Protein AF-A0A5W6JN50-F1 (afdb_monomer_lite)

InterPro domains:
  IPR007539 Domain of unknown function DUF551 [PF04448] (27-91)

Sequence (95 aa):
KREWPEPKDGEPRLHIKEQSAPVIPDGWISCSERMPEDEQEVIVHNKLGYRYVSYFDEHSGLFFDMRGGNQMNCIEHILVTHWMPLPAAPEPEQS

Secondary structure (DSSP, 8-state):
--PPPPPPTT---TT--------PPTT-EETTT-PPPTT-EEEEEETTS-EEEEEEETTTTEEESSTT--GGGB-TTS-EEEEEEPPPPPPP---

Radius of gyration: 20.27 Å; chains: 1; bounding box: 47×29×71 Å

Organism: Salmonella newport (NCBI:txid108619)

Foldseek 3Di:
DDDDDDDDPDDPPPPPPVPPDPPDDPFKDFVVRDDDDAQAWWWWAFPVGDIDIWGAHPVVRFTFPDRVDDPVRTPVPTHTTIIGHDDDDDDPDPD

pLDDT: mean 76.23, std 15.33, range [39.53, 95.0]

Structure (mmCIF, N/CA/C/O backbone):
data_AF-A0A5W6JN50-F1
#
_entry.id   AF-A0A5W6JN50-F1
#
loop_
_atom_site.group_PDB
_atom_site.id
_atom_site.type_symbol
_atom_site.label_atom_id
_atom_site.label_alt_id
_atom_site.label_comp_id
_atom_site.label_asym_id
_atom_site.label_entity_id
_atom_site.label_seq_id
_atom_site.pdbx_PDB_ins_code
_atom_site.Cartn_x
_atom_site.Cartn_y
_atom_site.Cartn_z
_atom_site.occupancy
_atom_site.B_iso_or_equiv
_atom_site.auth_seq_id
_atom_site.auth_comp_id
_atom_site.auth_asym_id
_atom_site.auth_atom_id
_atom_site.pdbx_PDB_model_num
ATOM 1 N N . LYS A 1 1 ? -8.856 13.317 41.335 1.00 46.09 1 LYS A N 1
ATOM 2 C CA . LYS A 1 1 ? -9.034 12.511 40.102 1.00 46.09 1 LYS A CA 1
ATOM 3 C C . LYS A 1 1 ? -10.536 12.342 39.904 1.00 46.09 1 LYS A C 1
ATOM 5 O O . LYS A 1 1 ? -11.188 11.983 40.871 1.00 46.09 1 LYS A O 1
ATOM 10 N N . ARG A 1 2 ? -11.098 12.735 38.753 1.00 39.53 2 ARG A N 1
ATOM 11 C CA . ARG A 1 2 ? -12.528 12.531 38.461 1.00 39.53 2 ARG A CA 1
ATOM 12 C C . ARG A 1 2 ? -12.677 11.129 37.888 1.00 39.53 2 ARG A C 1
ATOM 14 O O . ARG A 1 2 ? -12.162 10.872 36.806 1.00 39.53 2 ARG A O 1
ATOM 21 N N . GLU A 1 3 ? -13.310 10.249 38.644 1.00 47.69 3 GLU A N 1
ATOM 22 C CA . GLU A 1 3 ? -13.710 8.925 38.184 1.00 47.69 3 GLU A CA 1
ATOM 23 C C . GLU A 1 3 ? -15.195 9.001 37.821 1.00 47.69 3 GLU A C 1
ATOM 25 O O . GLU A 1 3 ? -15.987 9.588 38.561 1.00 47.69 3 GLU A O 1
ATOM 30 N N . TRP A 1 4 ? -15.550 8.521 36.631 1.00 55.31 4 TRP A N 1
ATOM 31 C CA . TRP A 1 4 ? -16.931 8.544 36.157 1.00 55.31 4 TRP A CA 1
ATOM 32 C C . TRP A 1 4 ? -17.689 7.334 36.711 1.00 55.31 4 TRP A C 1
ATOM 34 O O . TRP A 1 4 ? -17.120 6.243 36.719 1.00 55.31 4 TRP A O 1
ATOM 44 N N . PRO A 1 5 ? -18.956 7.495 37.131 1.00 62.34 5 PRO A N 1
ATOM 45 C CA . PRO A 1 5 ? -19.735 6.392 37.674 1.00 62.34 5 PRO A CA 1
ATOM 46 C C . PRO A 1 5 ? -19.994 5.304 36.623 1.00 62.34 5 PRO A C 1
ATOM 48 O O . PRO A 1 5 ? -20.100 5.574 35.418 1.00 62.34 5 PRO A O 1
ATOM 51 N N . GLU A 1 6 ? -20.094 4.063 37.093 1.00 64.88 6 GLU A N 1
ATOM 52 C CA . GLU A 1 6 ? -20.486 2.921 36.268 1.00 64.88 6 GLU A CA 1
ATOM 53 C C . GLU A 1 6 ? -21.932 3.085 35.759 1.00 64.88 6 GLU A C 1
ATOM 55 O O . GLU A 1 6 ? -22.803 3.522 36.521 1.00 64.88 6 GLU A O 1
ATOM 60 N N . PRO A 1 7 ? -22.212 2.761 34.481 1.00 61.97 7 PRO A N 1
ATOM 61 C CA . PRO A 1 7 ? -23.574 2.745 33.956 1.00 61.97 7 PRO A CA 1
ATOM 62 C C . PRO A 1 7 ? -24.428 1.728 34.718 1.00 61.97 7 PRO A C 1
ATOM 64 O O . PRO A 1 7 ? -23.964 0.631 35.023 1.00 61.97 7 PRO A O 1
ATOM 67 N N . LYS A 1 8 ? -25.680 2.079 35.018 1.00 59.38 8 LYS A N 1
ATOM 68 C CA . LYS A 1 8 ? -26.640 1.139 35.605 1.00 59.38 8 LYS A CA 1
ATOM 69 C C . LYS A 1 8 ? -27.166 0.206 34.511 1.00 59.38 8 LYS A C 1
ATOM 71 O O . LYS A 1 8 ? -27.378 0.647 33.384 1.00 59.38 8 LYS A O 1
ATOM 76 N N . ASP A 1 9 ? -27.317 -1.066 34.877 1.00 57.59 9 ASP A N 1
ATOM 77 C CA . ASP A 1 9 ? -27.734 -2.203 34.054 1.00 57.59 9 ASP A CA 1
ATOM 78 C C . ASP A 1 9 ? -28.561 -1.848 32.808 1.00 57.59 9 ASP A C 1
ATOM 80 O O . ASP A 1 9 ? -29.715 -1.431 32.901 1.00 5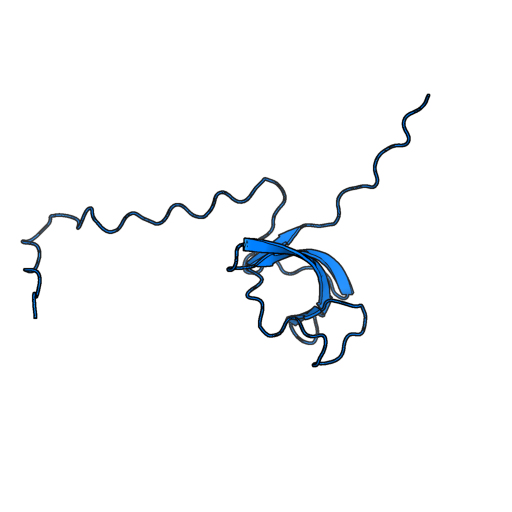7.59 9 ASP A O 1
ATOM 84 N N . GLY A 1 10 ? -27.969 -2.093 31.636 1.00 63.16 10 GLY A N 1
ATOM 85 C CA . GLY A 1 10 ? -28.687 -2.182 30.363 1.00 63.16 10 GLY A CA 1
ATOM 86 C C . GLY A 1 10 ? -28.637 -0.959 29.445 1.00 63.16 10 GLY A C 1
ATOM 87 O O . GLY A 1 10 ? -29.050 -1.088 28.294 1.00 63.16 10 GLY A O 1
ATOM 88 N N . GLU A 1 11 ? -28.106 0.193 29.868 1.00 58.25 11 GLU A N 1
ATOM 89 C CA . GLU A 1 11 ? -27.929 1.332 28.953 1.00 58.25 11 GLU A CA 1
ATOM 90 C C . GLU A 1 11 ? -26.603 1.238 28.171 1.00 58.25 11 GLU A C 1
ATOM 92 O O . GLU A 1 11 ? -25.522 1.242 28.776 1.00 58.25 11 GLU A O 1
ATOM 97 N N . PRO A 1 12 ? -26.628 1.186 26.823 1.00 59.47 12 PRO A N 1
ATOM 98 C CA . PRO A 1 12 ? -25.403 1.240 26.041 1.00 59.47 12 PRO A CA 1
ATOM 99 C C . PRO A 1 12 ? -24.728 2.601 26.252 1.00 59.47 12 PRO A C 1
ATOM 101 O O . PRO A 1 12 ? -25.355 3.652 26.114 1.00 59.47 12 PRO A O 1
ATOM 104 N N . ARG A 1 13 ? -23.423 2.609 26.560 1.00 60.25 13 ARG A N 1
ATOM 105 C CA . ARG A 1 13 ? -22.620 3.841 26.560 1.00 60.25 13 ARG A CA 1
ATOM 106 C C . ARG A 1 13 ? -22.602 4.416 25.138 1.00 60.25 13 ARG A C 1
ATOM 108 O O . ARG A 1 13 ? -21.716 4.096 24.354 1.00 60.25 13 ARG A O 1
ATOM 115 N N . LEU A 1 14 ? -23.523 5.337 24.848 1.00 60.22 14 LEU A N 1
ATOM 116 C CA . LEU A 1 14 ? -23.650 6.074 23.576 1.00 60.22 14 LEU A CA 1
ATOM 117 C C . LEU A 1 14 ? -22.385 6.864 23.165 1.00 60.22 14 LEU A C 1
ATOM 119 O O . LEU A 1 14 ? -22.343 7.470 22.098 1.00 60.22 14 LEU A O 1
ATOM 123 N N . HIS A 1 15 ? -21.350 6.885 24.009 1.00 58.19 15 HIS A N 1
ATOM 124 C CA . HIS A 1 15 ? -20.094 7.594 23.772 1.00 58.19 15 HIS A CA 1
ATOM 125 C C . HIS A 1 15 ? -19.031 6.757 23.055 1.00 58.19 15 HIS A C 1
ATOM 127 O O . HIS A 1 15 ? -18.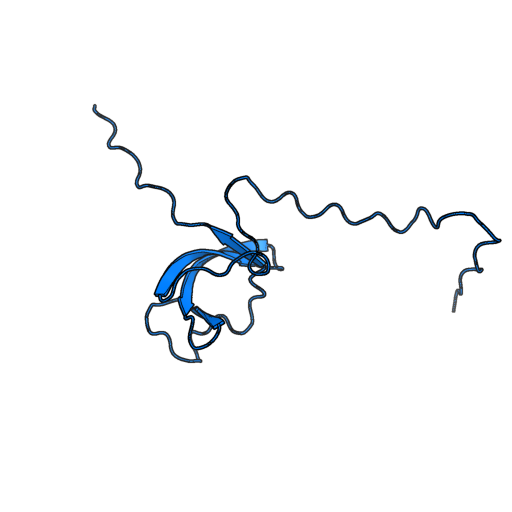014 7.316 22.648 1.00 58.19 15 HIS A O 1
ATOM 133 N N . ILE A 1 16 ? -19.246 5.453 22.856 1.00 57.84 16 ILE A N 1
ATOM 134 C CA . ILE A 1 16 ? -18.458 4.700 21.878 1.00 57.84 16 ILE A CA 1
ATOM 135 C C . ILE A 1 16 ? -19.149 4.927 20.538 1.00 57.84 16 ILE A C 1
ATOM 137 O O . ILE A 1 16 ? -19.958 4.124 20.086 1.00 57.84 16 ILE A O 1
ATOM 141 N N . LYS A 1 17 ? -18.875 6.082 19.924 1.00 55.19 17 LYS A N 1
ATOM 142 C CA . LYS A 1 17 ? -19.065 6.201 18.483 1.00 55.19 17 LYS A CA 1
ATOM 143 C C . LYS A 1 17 ? -18.155 5.145 17.883 1.00 55.19 17 LYS A C 1
ATOM 145 O O . LYS A 1 17 ? -16.937 5.284 17.970 1.00 55.19 17 LYS A O 1
ATOM 150 N N . GLU A 1 18 ? -18.748 4.082 17.353 1.00 56.91 18 GLU A N 1
ATOM 151 C CA . GLU A 1 18 ? -18.095 3.220 16.381 1.00 56.91 18 GLU A CA 1
ATOM 152 C C . GLU A 1 18 ? -17.442 4.175 15.382 1.00 56.91 18 GLU A C 1
ATOM 154 O O . GLU A 1 18 ? -18.125 4.975 14.735 1.00 56.91 18 GLU A O 1
ATOM 159 N N . GLN A 1 19 ? -16.112 4.262 15.432 1.00 53.81 19 GLN A N 1
ATOM 160 C CA . GLN A 1 19 ? -15.375 5.197 14.606 1.00 53.81 19 GLN A CA 1
ATOM 161 C C . GLN A 1 19 ? -15.642 4.731 13.186 1.00 53.81 19 GLN A C 1
ATOM 163 O O . GLN A 1 19 ? -15.114 3.694 12.792 1.00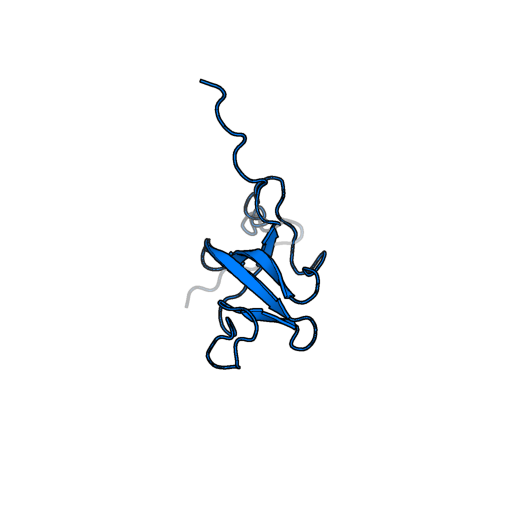 53.81 19 GLN A O 1
ATOM 168 N N . SER A 1 20 ? -16.523 5.440 12.470 1.00 52.56 20 SER A N 1
ATOM 169 C CA . SER A 1 20 ? -16.794 5.182 11.062 1.00 52.56 20 SER A CA 1
ATOM 170 C C . SER A 1 20 ? -15.440 4.976 10.408 1.00 52.56 20 SER A C 1
ATOM 172 O O . SER A 1 20 ? -14.584 5.864 10.512 1.00 52.56 20 SER A O 1
ATOM 174 N N . ALA A 1 21 ? -15.208 3.782 9.854 1.00 56.25 21 ALA A N 1
ATOM 175 C CA . ALA A 1 21 ? -13.965 3.511 9.156 1.00 56.25 21 ALA A CA 1
ATOM 176 C C . ALA A 1 21 ? -13.742 4.682 8.187 1.00 56.25 21 ALA A C 1
ATOM 178 O O . ALA A 1 21 ? -14.717 5.125 7.564 1.00 56.25 21 ALA A O 1
ATOM 179 N N . PRO A 1 22 ? -12.531 5.268 8.136 1.00 56.41 22 PRO A N 1
ATOM 180 C CA . PRO A 1 22 ? -12.270 6.366 7.216 1.00 56.41 22 PRO A CA 1
ATOM 181 C C . PRO A 1 22 ? -12.770 5.930 5.842 1.00 56.41 22 PRO A C 1
ATOM 183 O O . PRO A 1 22 ? -12.442 4.830 5.413 1.00 56.41 22 PRO A O 1
ATOM 186 N N . VAL A 1 23 ? -13.639 6.726 5.211 1.00 55.56 23 VAL A N 1
ATOM 187 C CA . VAL A 1 23 ? -14.194 6.393 3.894 1.00 55.56 23 VAL A CA 1
ATOM 188 C C . VAL A 1 23 ? -13.014 6.289 2.941 1.00 55.56 23 VAL A C 1
ATOM 190 O O . VAL A 1 23 ? -12.416 7.301 2.567 1.00 55.56 23 VAL A O 1
ATOM 193 N N . ILE A 1 24 ? -12.627 5.061 2.619 1.00 61.56 24 ILE A N 1
ATOM 194 C CA . ILE A 1 24 ? -11.544 4.805 1.685 1.00 61.56 24 ILE A CA 1
ATOM 195 C C . ILE A 1 24 ? -12.167 4.881 0.292 1.00 61.56 24 ILE A C 1
ATOM 197 O O . ILE A 1 24 ? -13.203 4.250 0.076 1.00 61.56 24 ILE A O 1
ATOM 201 N N . PRO A 1 25 ? -11.619 5.696 -0.626 1.00 67.00 25 PRO A N 1
ATOM 202 C CA . PRO A 1 25 ? -12.133 5.788 -1.986 1.00 67.00 25 PRO A CA 1
ATOM 203 C C . PRO A 1 25 ? -12.197 4.416 -2.664 1.00 67.00 25 PRO A C 1
ATOM 205 O O . PRO A 1 25 ? -11.444 3.507 -2.312 1.00 67.00 25 PRO A O 1
ATOM 208 N N . ASP A 1 26 ? -13.061 4.298 -3.666 1.00 75.00 26 ASP A N 1
ATOM 209 C CA . ASP A 1 26 ? -13.138 3.111 -4.517 1.00 75.00 26 ASP A CA 1
ATOM 210 C C . ASP A 1 26 ? -11.746 2.775 -5.105 1.00 75.00 26 ASP A C 1
ATOM 212 O O . ASP A 1 26 ? -10.991 3.679 -5.477 1.00 75.00 26 ASP A O 1
ATOM 216 N N . GLY A 1 27 ? -11.376 1.489 -5.126 1.00 85.69 27 GLY A N 1
ATOM 217 C CA . GLY A 1 27 ? -10.105 1.000 -5.685 1.00 85.69 27 GLY A CA 1
ATOM 218 C C . GLY A 1 27 ? -8.940 0.786 -4.704 1.00 85.69 27 GLY A C 1
ATOM 219 O O . GLY A 1 27 ? -7.921 0.228 -5.110 1.00 85.69 27 GLY A O 1
ATOM 220 N N . TRP A 1 28 ? -9.069 1.167 -3.429 1.00 92.06 28 TRP A N 1
ATOM 221 C CA . TRP A 1 28 ? -8.078 0.830 -2.397 1.00 92.06 28 TRP A CA 1
ATOM 222 C C . TRP A 1 28 ? -8.336 -0.546 -1.782 1.00 92.06 28 TRP A C 1
ATOM 224 O O . TRP A 1 28 ? -9.458 -0.886 -1.420 1.00 92.06 28 TRP A O 1
ATOM 234 N N . ILE A 1 29 ? -7.265 -1.305 -1.592 1.00 92.50 29 ILE A N 1
ATOM 235 C CA . ILE A 1 29 ? -7.253 -2.656 -1.038 1.00 92.50 29 ILE A CA 1
ATOM 236 C C . ILE A 1 29 ? -6.569 -2.601 0.322 1.00 92.50 29 ILE A C 1
ATOM 238 O O . ILE A 1 29 ? -5.487 -2.027 0.460 1.00 92.50 29 ILE A O 1
ATOM 242 N N . SER A 1 30 ? -7.193 -3.180 1.346 1.00 91.44 30 SER A N 1
ATOM 243 C CA . SER A 1 30 ? -6.567 -3.270 2.666 1.00 91.44 30 SER A CA 1
ATOM 244 C C . SER A 1 30 ? -5.406 -4.256 2.641 1.00 91.44 30 SER A C 1
ATOM 246 O O . SER A 1 30 ? -5.565 -5.371 2.150 1.00 91.44 30 SER A O 1
ATOM 248 N N . CYS A 1 31 ? -4.275 -3.906 3.259 1.00 90.19 31 CYS A N 1
ATOM 249 C CA . CYS A 1 31 ? -3.150 -4.837 3.409 1.00 90.19 31 CYS A CA 1
ATOM 250 C C . CYS A 1 31 ? -3.539 -6.109 4.185 1.00 90.19 31 CYS A C 1
ATOM 252 O O . CYS A 1 31 ? -2.914 -7.150 4.018 1.00 90.19 31 CYS A O 1
ATOM 254 N N . SER A 1 32 ? -4.573 -6.042 5.035 1.00 88.62 32 SER A N 1
ATOM 255 C CA . SER A 1 32 ? -5.112 -7.211 5.743 1.00 88.62 32 SER A CA 1
ATOM 256 C C . SER A 1 32 ? -6.026 -8.083 4.879 1.00 88.62 32 SER A C 1
ATOM 258 O O . SER A 1 32 ? -6.212 -9.252 5.199 1.00 88.62 32 SER A O 1
ATOM 260 N N . GLU A 1 33 ? -6.610 -7.527 3.816 1.00 91.06 33 GLU A N 1
ATOM 261 C CA . GLU A 1 33 ? -7.418 -8.280 2.852 1.00 91.06 33 GLU A CA 1
ATOM 262 C C . GLU A 1 33 ? -6.521 -8.977 1.830 1.00 91.06 33 GLU A C 1
ATOM 264 O O . GLU A 1 33 ? -6.689 -10.164 1.552 1.00 91.06 33 GLU A O 1
ATOM 269 N N . ARG A 1 34 ? -5.563 -8.233 1.271 1.00 91.81 34 ARG A N 1
ATOM 270 C CA . ARG A 1 34 ? -4.639 -8.729 0.256 1.00 91.81 34 ARG A CA 1
ATOM 271 C C . ARG A 1 34 ? -3.393 -7.854 0.218 1.00 91.81 34 ARG A C 1
ATOM 273 O O . ARG A 1 34 ? -3.506 -6.631 0.207 1.00 91.81 34 ARG A O 1
ATOM 280 N N . MET A 1 35 ? -2.220 -8.473 0.146 1.00 93.00 35 MET A N 1
ATOM 281 C CA . MET A 1 35 ? -0.969 -7.772 -0.153 1.00 93.00 35 MET A CA 1
ATOM 282 C C . MET A 1 35 ? -0.766 -7.634 -1.672 1.00 93.00 35 MET A C 1
ATOM 284 O O . MET A 1 35 ? -1.354 -8.416 -2.424 1.00 93.00 35 MET A O 1
ATOM 288 N N . PRO A 1 36 ? 0.019 -6.652 -2.141 1.00 94.25 36 PRO A N 1
ATOM 289 C CA . PRO A 1 36 ? 0.447 -6.596 -3.538 1.00 94.25 36 PRO A CA 1
ATOM 290 C C . PRO A 1 36 ? 1.239 -7.846 -3.956 1.00 94.25 36 PRO A C 1
ATOM 292 O O . PRO A 1 36 ? 1.644 -8.650 -3.117 1.00 94.25 36 PRO A O 1
ATOM 295 N N . GLU A 1 37 ? 1.468 -7.998 -5.255 1.00 94.19 37 GLU A N 1
ATOM 296 C CA . GLU A 1 37 ? 2.398 -8.990 -5.799 1.00 94.19 37 GLU A CA 1
ATOM 297 C C . GLU A 1 37 ? 3.858 -8.593 -5.524 1.00 94.19 37 GLU A C 1
ATOM 299 O O . GLU A 1 37 ? 4.164 -7.424 -5.266 1.00 94.19 37 GLU A O 1
ATOM 304 N N . ASP A 1 38 ? 4.762 -9.571 -5.578 1.00 92.00 38 ASP A N 1
ATOM 305 C CA . ASP A 1 38 ? 6.191 -9.338 -5.370 1.00 92.00 38 ASP A CA 1
ATOM 306 C C . ASP A 1 38 ? 6.759 -8.326 -6.380 1.00 92.00 38 ASP A C 1
ATOM 308 O O . ASP A 1 38 ? 6.440 -8.353 -7.571 1.00 92.00 38 ASP A O 1
ATOM 312 N N . GLU A 1 39 ? 7.569 -7.397 -5.877 1.00 88.81 39 GLU A N 1
ATOM 313 C CA . GLU A 1 39 ? 8.106 -6.228 -6.582 1.00 88.81 39 GLU A CA 1
ATOM 314 C C . GLU A 1 39 ? 7.055 -5.306 -7.239 1.00 88.81 39 GLU A C 1
ATOM 316 O O . GLU A 1 39 ? 7.411 -4.445 -8.054 1.00 88.81 39 GLU A O 1
ATOM 321 N N . GLN A 1 40 ? 5.767 -5.435 -6.896 1.00 92.12 40 GLN A N 1
ATOM 322 C CA . GLN A 1 40 ? 4.708 -4.629 -7.501 1.00 92.12 40 GLN A CA 1
ATOM 323 C C . GLN A 1 40 ? 4.801 -3.163 -7.069 1.00 92.12 40 GLN A C 1
ATOM 325 O O . GLN A 1 40 ? 4.817 -2.839 -5.880 1.00 92.12 40 GLN A O 1
ATOM 330 N N . GLU A 1 41 ? 4.782 -2.269 -8.058 1.00 93.12 41 GLU A N 1
ATOM 331 C CA . GLU A 1 41 ? 4.677 -0.827 -7.849 1.00 93.12 41 GLU A CA 1
ATOM 332 C C . GLU A 1 41 ? 3.215 -0.429 -7.594 1.00 93.12 41 GLU A C 1
ATOM 334 O O . GLU A 1 41 ? 2.319 -0.682 -8.408 1.00 93.12 41 GLU A O 1
ATOM 339 N N . VAL A 1 42 ? 2.964 0.192 -6.445 1.00 93.38 42 VAL A N 1
ATOM 340 C CA . VAL A 1 42 ? 1.625 0.538 -5.961 1.00 93.38 42 VAL A CA 1
ATOM 341 C C . VAL A 1 42 ? 1.597 1.931 -5.350 1.00 93.38 42 VAL A C 1
ATOM 343 O O . VAL A 1 42 ? 2.612 2.462 -4.903 1.00 93.38 42 VAL A O 1
ATOM 346 N N . ILE A 1 43 ? 0.407 2.522 -5.271 1.00 93.00 43 ILE A N 1
ATOM 347 C CA . ILE A 1 43 ? 0.175 3.710 -4.448 1.00 93.00 43 ILE A CA 1
ATOM 348 C C . ILE A 1 43 ? -0.235 3.227 -3.058 1.00 93.00 43 ILE A C 1
ATOM 350 O O . ILE A 1 43 ? -1.187 2.461 -2.931 1.00 93.00 43 ILE A O 1
ATOM 354 N N . VAL A 1 44 ? 0.452 3.677 -2.010 1.00 92.06 44 VAL A N 1
ATOM 355 C CA . VAL A 1 44 ? 0.171 3.297 -0.618 1.00 92.06 44 VAL A CA 1
ATOM 356 C C . VAL A 1 44 ? -0.537 4.407 0.147 1.00 92.06 44 VAL A C 1
ATOM 358 O O . VAL A 1 44 ? -0.386 5.585 -0.161 1.00 92.06 44 VAL A O 1
ATOM 361 N N . HIS A 1 45 ? -1.303 4.032 1.169 1.00 90.69 45 HIS A N 1
ATOM 362 C CA . HIS A 1 45 ? -1.924 4.935 2.131 1.00 90.69 45 HIS A CA 1
ATOM 363 C C . HIS A 1 45 ? -1.603 4.500 3.558 1.00 90.69 45 HIS A C 1
ATOM 365 O O . HIS A 1 45 ? -1.853 3.356 3.957 1.00 90.69 45 HIS A O 1
ATOM 371 N N . ASN A 1 46 ? -1.082 5.428 4.358 1.00 88.00 46 ASN A N 1
ATOM 372 C CA . ASN A 1 46 ? -0.640 5.136 5.717 1.00 88.00 46 ASN A CA 1
ATOM 373 C C . ASN A 1 46 ? -1.584 5.664 6.807 1.00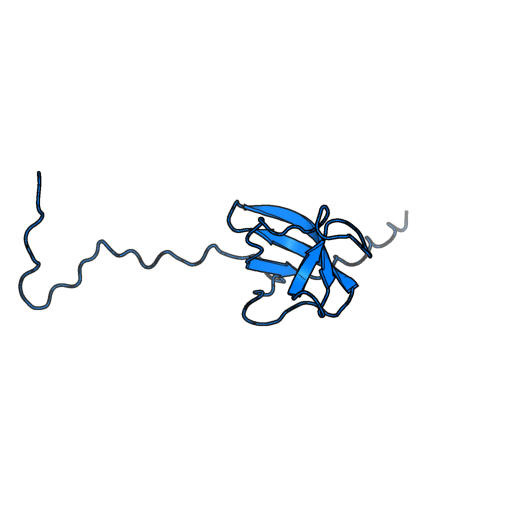 88.00 46 ASN A C 1
ATOM 375 O O . ASN A 1 46 ? -2.427 6.525 6.565 1.00 88.00 46 ASN A O 1
ATOM 379 N N . LYS A 1 47 ? -1.383 5.205 8.051 1.00 85.50 47 LYS A N 1
ATOM 380 C CA . LYS A 1 47 ? -2.142 5.689 9.226 1.00 85.50 47 LYS A CA 1
ATOM 381 C C . LYS A 1 47 ? -1.993 7.188 9.513 1.00 85.50 47 LYS A C 1
ATOM 383 O O . LYS A 1 47 ? -2.783 7.727 10.279 1.00 85.50 47 LYS A O 1
ATOM 388 N N . LEU A 1 48 ? -0.986 7.849 8.942 1.00 84.75 48 LEU A N 1
ATOM 389 C CA . LEU A 1 48 ? -0.761 9.290 9.087 1.00 84.75 48 LEU A CA 1
ATOM 390 C C . LEU A 1 48 ? -1.491 10.112 8.012 1.00 84.75 48 LEU A C 1
ATOM 392 O O . LEU A 1 48 ? -1.447 11.337 8.049 1.00 84.75 48 LEU A O 1
ATOM 396 N N . GLY A 1 49 ? -2.165 9.458 7.063 1.00 84.69 49 GLY A N 1
ATOM 397 C CA . GLY A 1 49 ? -2.898 10.100 5.980 1.00 84.69 49 GLY A CA 1
ATOM 398 C C . GLY A 1 49 ? -2.093 10.337 4.697 1.00 84.69 49 GLY A C 1
ATOM 399 O O . GLY A 1 49 ? -2.676 10.764 3.702 1.00 84.69 49 GLY A O 1
ATOM 400 N N . TYR A 1 50 ? -0.789 10.047 4.676 1.00 85.56 50 TYR A N 1
ATOM 401 C CA . TYR A 1 50 ? 0.048 10.253 3.492 1.00 85.56 50 TYR A CA 1
ATOM 402 C C . TYR A 1 50 ? -0.188 9.180 2.431 1.00 85.56 50 TYR A C 1
ATOM 404 O O . TYR A 1 50 ? -0.528 8.034 2.745 1.00 85.56 50 TYR A O 1
ATOM 412 N N . ARG A 1 51 ? 0.008 9.584 1.170 1.00 89.19 51 ARG A N 1
ATOM 413 C CA . ARG A 1 51 ? -0.060 8.723 -0.009 1.00 89.19 51 ARG A CA 1
ATOM 414 C C . ARG A 1 51 ? 1.137 8.962 -0.912 1.00 89.19 51 ARG A C 1
ATOM 416 O O . ARG A 1 51 ? 1.474 10.117 -1.160 1.00 89.19 51 ARG A O 1
ATOM 423 N N . TYR A 1 52 ? 1.760 7.893 -1.379 1.00 87.69 52 TYR A N 1
ATOM 424 C CA . TYR A 1 52 ? 2.948 7.938 -2.232 1.00 87.69 52 TYR A CA 1
ATOM 425 C C . TYR A 1 52 ? 3.117 6.595 -2.956 1.00 87.69 52 TYR A C 1
ATOM 427 O O . TYR A 1 52 ? 2.377 5.651 -2.678 1.00 87.69 52 TYR A O 1
ATOM 435 N N . VAL A 1 53 ? 4.036 6.534 -3.918 1.00 90.94 53 VAL A N 1
ATOM 436 C CA . VAL A 1 53 ? 4.332 5.320 -4.694 1.00 90.94 53 VAL A CA 1
ATOM 437 C C . VAL A 1 53 ? 5.380 4.488 -3.964 1.00 90.94 53 VAL A C 1
ATOM 439 O O . VAL A 1 53 ? 6.311 5.047 -3.392 1.00 90.94 53 VAL A O 1
ATOM 442 N N . SER A 1 54 ? 5.215 3.169 -3.965 1.00 91.25 54 SER A N 1
ATOM 443 C CA . SER A 1 54 ? 6.102 2.234 -3.281 1.00 91.25 54 SER A CA 1
ATOM 444 C C . SER A 1 54 ? 6.114 0.864 -3.963 1.00 91.25 54 SER A C 1
ATOM 446 O O . SER A 1 54 ? 5.213 0.546 -4.735 1.00 91.25 54 SER A O 1
ATOM 448 N N . TYR A 1 55 ? 7.127 0.058 -3.651 1.00 90.81 55 TYR A N 1
ATOM 449 C CA . TYR A 1 55 ? 7.303 -1.318 -4.102 1.00 90.81 55 TYR A CA 1
ATOM 450 C C . TYR A 1 55 ? 7.092 -2.276 -2.932 1.00 90.81 55 TYR A C 1
ATOM 452 O O . TYR A 1 55 ? 7.653 -2.053 -1.857 1.00 90.81 55 TYR A O 1
ATOM 460 N N . PHE A 1 56 ? 6.305 -3.329 -3.132 1.00 90.12 56 PHE A N 1
ATOM 461 C CA . PHE A 1 56 ? 6.151 -4.403 -2.150 1.00 90.12 56 PHE A CA 1
ATOM 462 C C . PHE A 1 56 ? 7.186 -5.505 -2.386 1.00 90.12 56 PHE A C 1
ATOM 464 O O . PHE A 1 56 ? 7.433 -5.876 -3.527 1.00 90.12 56 PHE A O 1
ATOM 471 N N . ASP A 1 57 ? 7.781 -6.025 -1.318 1.00 87.38 57 ASP A N 1
ATOM 472 C CA . ASP A 1 57 ? 8.669 -7.192 -1.354 1.00 87.38 57 ASP A CA 1
ATOM 473 C C . ASP A 1 57 ? 8.037 -8.312 -0.524 1.00 87.38 57 ASP A C 1
ATOM 475 O O . ASP A 1 57 ? 7.851 -8.170 0.690 1.00 87.38 57 ASP A O 1
ATOM 479 N N . GLU A 1 58 ? 7.692 -9.426 -1.170 1.00 88.19 58 GLU A N 1
ATOM 480 C CA . GLU A 1 58 ? 7.014 -10.553 -0.523 1.00 88.19 58 GLU A CA 1
ATOM 481 C C . GLU A 1 58 ? 7.922 -11.219 0.519 1.00 88.19 58 GLU A C 1
ATOM 483 O O . GLU A 1 58 ? 7.447 -11.688 1.557 1.00 88.19 58 GLU A O 1
ATOM 488 N N . HIS A 1 59 ? 9.238 -11.222 0.280 1.00 86.94 59 HIS A N 1
ATOM 489 C CA . HIS A 1 59 ? 10.201 -11.882 1.156 1.00 86.94 59 HIS A CA 1
ATOM 490 C C . HIS A 1 59 ? 10.287 -11.233 2.545 1.00 86.94 59 HIS A C 1
ATOM 492 O O . HIS A 1 59 ? 10.337 -11.936 3.557 1.00 86.94 59 HIS A O 1
ATOM 498 N N . SER A 1 60 ? 10.300 -9.900 2.606 1.00 84.12 60 SER A N 1
ATOM 499 C CA . SER A 1 60 ? 10.310 -9.133 3.857 1.00 84.12 60 SER A CA 1
ATOM 500 C C . SER A 1 60 ? 8.914 -8.759 4.358 1.00 84.12 60 SER A C 1
ATOM 502 O O . SER A 1 60 ? 8.750 -8.492 5.551 1.00 84.12 60 SER A O 1
ATOM 504 N N . GLY A 1 61 ? 7.908 -8.733 3.478 1.00 84.69 61 GLY A N 1
ATOM 505 C CA . GLY A 1 61 ? 6.564 -8.236 3.779 1.00 84.69 61 GLY A CA 1
ATOM 506 C C . GLY A 1 61 ? 6.514 -6.718 3.976 1.00 84.69 61 GLY A C 1
ATOM 507 O O . GLY A 1 61 ? 5.612 -6.214 4.652 1.00 84.69 61 GLY A O 1
ATOM 508 N N . LEU A 1 62 ? 7.496 -5.991 3.438 1.00 85.94 62 LEU A N 1
ATOM 509 C CA . LEU A 1 62 ? 7.661 -4.553 3.621 1.00 85.94 62 LEU A CA 1
ATOM 510 C C . LEU A 1 62 ? 7.461 -3.783 2.315 1.00 85.94 62 LEU A C 1
ATOM 512 O O . LEU A 1 62 ? 7.534 -4.317 1.210 1.00 85.94 62 LEU A O 1
ATOM 516 N N . PHE A 1 63 ? 7.205 -2.488 2.483 1.00 88.19 63 PHE A N 1
ATOM 517 C CA . PHE A 1 63 ? 7.115 -1.513 1.406 1.00 88.19 63 PHE A CA 1
ATOM 518 C C . PHE A 1 63 ? 8.423 -0.720 1.325 1.00 88.19 63 PHE A C 1
ATOM 520 O O . PHE A 1 63 ? 8.995 -0.357 2.357 1.00 88.19 63 PHE A O 1
ATOM 527 N N . PHE A 1 64 ? 8.872 -0.412 0.111 1.00 86.19 64 PHE A N 1
ATOM 528 C CA . PHE A 1 64 ? 10.123 0.298 -0.161 1.00 86.19 64 PHE A CA 1
ATOM 529 C C . PHE A 1 64 ? 9.900 1.478 -1.101 1.00 86.19 64 PHE A C 1
ATOM 531 O O . PHE A 1 64 ? 9.071 1.411 -2.010 1.00 86.19 64 PHE A O 1
ATOM 538 N N . ASP A 1 65 ? 10.662 2.555 -0.920 1.00 82.50 65 ASP A N 1
ATOM 5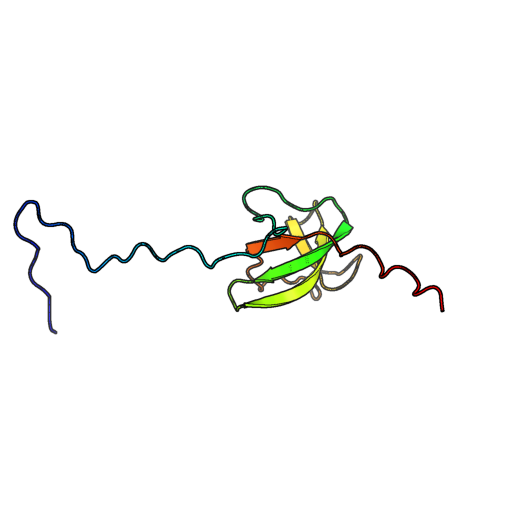39 C CA . ASP A 1 65 ? 10.593 3.730 -1.805 1.00 82.50 65 ASP A CA 1
ATOM 540 C C . ASP A 1 65 ? 11.283 3.490 -3.165 1.00 82.50 65 ASP A C 1
ATOM 542 O O . ASP A 1 65 ? 11.098 4.250 -4.115 1.00 82.50 65 ASP A O 1
ATOM 546 N N . MET A 1 66 ? 12.085 2.428 -3.284 1.00 79.12 66 MET A N 1
ATOM 547 C CA . MET A 1 66 ? 12.819 2.076 -4.500 1.00 79.12 66 MET A CA 1
ATOM 548 C C . MET A 1 66 ? 12.904 0.558 -4.667 1.00 79.12 66 MET A C 1
ATOM 550 O O . MET A 1 66 ? 13.073 -0.173 -3.690 1.00 79.12 66 MET A O 1
ATOM 554 N N . ARG A 1 67 ? 12.853 0.090 -5.919 1.00 72.31 67 ARG A N 1
ATOM 555 C CA . ARG A 1 67 ? 13.066 -1.319 -6.270 1.00 72.31 67 ARG A CA 1
ATOM 556 C C . ARG A 1 67 ? 14.457 -1.790 -5.828 1.00 72.31 67 ARG A C 1
ATOM 558 O O . ARG A 1 67 ? 15.452 -1.124 -6.111 1.00 72.31 67 ARG A O 1
ATOM 565 N N . GLY A 1 68 ? 14.527 -2.932 -5.144 1.00 68.56 68 GLY A N 1
ATOM 566 C CA . GLY A 1 68 ? 15.779 -3.445 -4.574 1.00 68.56 68 GLY A CA 1
ATOM 567 C C . GLY A 1 68 ? 16.320 -2.609 -3.404 1.00 68.56 68 GLY A C 1
ATOM 568 O O . GLY A 1 68 ? 17.520 -2.646 -3.123 1.00 68.56 68 GLY A O 1
ATOM 569 N N . GLY A 1 69 ? 15.460 -1.822 -2.747 1.00 65.94 69 GLY A N 1
ATOM 570 C CA . GLY A 1 69 ? 15.809 -1.076 -1.545 1.00 65.94 69 GLY A CA 1
ATOM 571 C C . GLY A 1 69 ? 16.364 -1.990 -0.447 1.00 65.94 69 GLY A C 1
ATOM 572 O O . GLY A 1 69 ? 15.895 -3.101 -0.233 1.00 65.94 69 GLY A O 1
ATOM 573 N N . ASN A 1 70 ? 17.394 -1.526 0.257 1.00 67.38 70 ASN A N 1
ATOM 574 C CA . ASN A 1 70 ? 17.890 -2.199 1.463 1.00 67.38 70 ASN A CA 1
ATOM 575 C C . ASN A 1 70 ? 17.096 -1.747 2.705 1.00 67.38 70 ASN A C 1
ATOM 577 O O . ASN A 1 70 ? 16.254 -0.859 2.602 1.00 67.38 70 ASN A O 1
ATOM 581 N N . GLN A 1 71 ? 17.421 -2.278 3.891 1.00 64.50 71 GLN A N 1
ATOM 582 C CA . GLN A 1 71 ? 16.751 -1.913 5.152 1.00 64.50 71 GLN A CA 1
ATOM 583 C C . GLN A 1 71 ? 16.675 -0.399 5.434 1.00 64.50 71 GLN A C 1
ATOM 585 O O . GLN A 1 71 ? 15.743 0.070 6.066 1.00 64.50 71 GLN A O 1
ATOM 590 N N . MET A 1 72 ? 17.610 0.403 4.916 1.00 63.69 72 MET A N 1
ATOM 591 C CA . MET A 1 72 ? 17.587 1.864 5.083 1.00 63.69 72 MET A CA 1
ATOM 592 C C . MET A 1 72 ? 16.554 2.562 4.181 1.00 63.69 72 MET A C 1
ATOM 594 O O . MET A 1 72 ? 16.206 3.711 4.429 1.00 63.69 72 MET A O 1
ATOM 598 N N . ASN A 1 73 ? 16.098 1.880 3.126 1.00 62.84 73 ASN A N 1
ATOM 599 C CA . ASN A 1 73 ? 15.029 2.303 2.218 1.00 62.84 73 ASN A CA 1
ATOM 600 C C . ASN A 1 73 ? 13.697 1.616 2.550 1.00 62.84 73 ASN A C 1
ATOM 602 O O . ASN A 1 73 ? 12.705 1.840 1.850 1.00 62.84 73 ASN A O 1
ATOM 606 N N . CYS A 1 74 ? 13.682 0.752 3.575 1.00 61.31 74 CYS A N 1
ATOM 607 C CA . CYS A 1 74 ? 12.445 0.234 4.114 1.00 61.31 74 CYS A CA 1
ATOM 608 C C . CYS A 1 74 ? 11.614 1.414 4.572 1.00 61.31 74 CYS A C 1
ATOM 610 O O . CYS A 1 74 ? 12.032 2.237 5.391 1.00 61.31 74 CYS A O 1
ATOM 612 N N . ILE A 1 75 ? 10.358 1.385 4.185 1.00 59.94 75 ILE A N 1
ATOM 613 C CA . ILE A 1 75 ? 9.335 2.183 4.817 1.00 59.94 75 ILE A CA 1
ATOM 614 C C . ILE A 1 75 ? 8.914 1.474 6.128 1.00 59.94 75 ILE A C 1
ATOM 616 O O . ILE A 1 75 ? 7.736 1.322 6.444 1.00 59.94 75 ILE A O 1
ATOM 620 N N . GLU A 1 76 ? 9.902 1.026 6.916 1.00 51.16 76 GLU A N 1
ATOM 621 C CA . GLU A 1 76 ? 9.778 0.173 8.114 1.00 51.16 76 GLU A CA 1
ATOM 622 C C . GLU A 1 76 ? 8.908 0.809 9.212 1.00 51.16 76 GLU A C 1
ATOM 624 O O . GLU A 1 76 ? 8.445 0.140 10.133 1.00 51.16 76 GLU A O 1
ATOM 629 N N . HIS A 1 77 ? 8.642 2.112 9.106 1.00 51.12 77 HIS A N 1
ATOM 630 C CA . HIS A 1 77 ? 7.939 2.893 10.119 1.00 51.12 77 HIS A CA 1
ATOM 631 C C . HIS A 1 77 ? 6.642 3.529 9.637 1.00 51.12 77 HIS A C 1
ATOM 633 O O . HIS A 1 77 ? 5.934 4.156 10.433 1.00 51.12 77 HIS A O 1
ATOM 639 N N . ILE A 1 78 ? 6.299 3.377 8.360 1.00 61.81 78 ILE A N 1
ATOM 640 C CA . ILE A 1 78 ? 5.053 3.927 7.863 1.00 61.81 78 ILE A CA 1
ATOM 641 C C . ILE A 1 78 ? 4.035 2.806 7.817 1.00 61.81 78 ILE A C 1
ATOM 643 O O . ILE A 1 78 ? 4.116 1.867 7.039 1.00 61.81 78 ILE A O 1
ATOM 647 N N . LEU A 1 79 ? 3.064 2.945 8.707 1.00 79.19 79 LEU A N 1
ATOM 648 C CA . LEU A 1 79 ? 1.952 2.041 8.937 1.00 79.19 79 LEU A CA 1
ATOM 649 C C . LEU A 1 79 ? 1.035 2.023 7.702 1.00 79.19 79 LEU A C 1
ATOM 651 O O . LEU A 1 79 ? -0.056 2.597 7.749 1.00 79.19 79 LEU A O 1
ATOM 655 N N . VAL A 1 80 ? 1.494 1.449 6.587 1.00 87.69 80 VAL A N 1
ATOM 656 C CA . VAL A 1 80 ? 0.692 1.263 5.377 1.00 87.69 80 VAL A CA 1
ATOM 657 C C . VAL A 1 80 ? -0.514 0.422 5.764 1.00 87.69 80 VAL A C 1
ATOM 659 O O . VAL A 1 80 ? -0.403 -0.633 6.384 1.00 87.69 80 VAL A O 1
ATOM 662 N N . THR A 1 81 ? -1.688 0.955 5.465 1.00 90.38 81 THR A N 1
ATOM 663 C CA . THR A 1 81 ? -2.969 0.312 5.776 1.00 90.38 81 THR A CA 1
ATOM 664 C C . THR A 1 81 ? -3.654 -0.194 4.524 1.00 90.38 81 THR A C 1
ATOM 666 O O . THR A 1 81 ? -4.342 -1.211 4.578 1.00 90.38 81 THR A O 1
ATOM 669 N N . HIS A 1 82 ? -3.477 0.530 3.420 1.00 92.12 82 HIS A N 1
ATOM 670 C CA . HIS A 1 82 ? -4.135 0.262 2.156 1.00 92.12 82 HIS A CA 1
ATOM 671 C C . HIS A 1 82 ? -3.178 0.552 1.007 1.00 92.12 82 HIS A C 1
ATOM 673 O O . HIS A 1 82 ? -2.294 1.405 1.128 1.00 92.12 82 HIS A O 1
ATOM 679 N N . TRP A 1 83 ? -3.396 -0.123 -0.111 1.00 93.62 83 TRP A N 1
ATOM 680 C CA . TRP A 1 83 ? -2.694 0.098 -1.367 1.00 93.62 83 TRP A CA 1
ATOM 681 C C . TRP A 1 83 ? -3.676 0.097 -2.540 1.00 93.62 83 TRP A C 1
ATOM 683 O O . TRP A 1 83 ? -4.809 -0.357 -2.405 1.00 93.62 83 TRP A O 1
ATOM 693 N N . MET A 1 84 ? -3.258 0.601 -3.692 1.00 95.00 84 MET A N 1
ATOM 694 C CA . MET A 1 84 ? -3.979 0.441 -4.952 1.00 95.00 84 MET A CA 1
ATOM 695 C C . MET A 1 84 ? -2.988 0.329 -6.116 1.00 95.00 84 MET A C 1
ATOM 697 O O . MET A 1 84 ? -1.880 0.871 -6.015 1.00 95.00 84 MET A O 1
ATOM 701 N N . PRO A 1 85 ? -3.346 -0.352 -7.218 1.00 93.75 85 PRO A N 1
ATOM 702 C CA . PRO A 1 85 ? -2.518 -0.344 -8.417 1.00 93.75 85 PRO A CA 1
ATOM 703 C C . PRO A 1 85 ? -2.382 1.079 -8.973 1.00 93.75 85 PRO A C 1
ATOM 705 O O . PRO A 1 85 ? -3.247 1.936 -8.762 1.00 93.75 85 PRO A O 1
ATOM 708 N N . LEU A 1 86 ? -1.298 1.323 -9.708 1.00 91.19 86 LEU A N 1
ATOM 709 C CA . LEU A 1 86 ? -1.141 2.557 -10.471 1.00 91.19 86 LEU A CA 1
ATOM 710 C C . LEU A 1 86 ? -2.320 2.736 -11.444 1.00 91.19 86 LEU A C 1
ATOM 712 O O . LEU A 1 86 ? -2.764 1.759 -12.059 1.00 91.19 86 LEU A O 1
ATOM 716 N N . PRO A 1 87 ? -2.837 3.967 -11.605 1.00 86.75 87 PRO A N 1
ATOM 717 C CA . PRO A 1 87 ? -3.843 4.236 -12.616 1.00 86.75 87 PRO A CA 1
ATOM 718 C C . PRO A 1 87 ? -3.262 3.967 -14.006 1.00 86.75 87 PRO A C 1
ATOM 720 O O . PRO A 1 87 ? -2.058 4.109 -14.233 1.00 86.75 87 PRO A O 1
ATOM 723 N N . ALA A 1 88 ? -4.131 3.617 -14.952 1.00 86.06 88 ALA A N 1
ATOM 724 C CA . ALA A 1 88 ? -3.736 3.572 -16.350 1.00 86.06 88 ALA A CA 1
ATOM 725 C C . ALA A 1 88 ? -3.154 4.931 -16.771 1.00 86.06 88 ALA A C 1
ATOM 727 O O . ALA A 1 88 ? -3.599 5.984 -16.300 1.00 86.06 88 ALA A O 1
ATOM 728 N N . ALA A 1 89 ? -2.156 4.900 -17.655 1.00 83.31 89 ALA A N 1
ATOM 729 C CA . ALA A 1 89 ? -1.630 6.119 -18.254 1.00 83.31 89 ALA A CA 1
ATOM 730 C C . ALA A 1 89 ? -2.783 6.927 -18.884 1.00 83.31 89 ALA A C 1
ATOM 732 O O . ALA A 1 89 ? -3.716 6.322 -19.421 1.00 83.31 89 ALA A O 1
ATOM 733 N N . PRO A 1 90 ? -2.743 8.271 -18.825 1.00 84.19 90 PRO A N 1
ATOM 734 C CA . PRO A 1 90 ? -3.764 9.085 -19.469 1.00 84.19 90 PRO A CA 1
ATOM 735 C C . PRO A 1 90 ? -3.802 8.767 -20.967 1.00 84.19 90 PRO A C 1
ATOM 737 O O . PRO 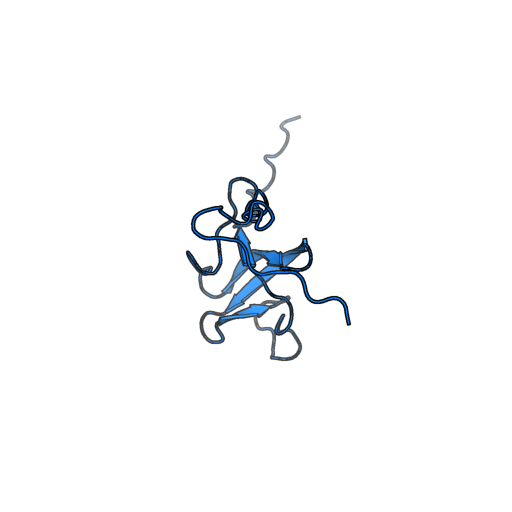A 1 90 ? -2.754 8.663 -21.611 1.00 84.19 90 PRO A O 1
ATOM 740 N N . GLU A 1 91 ? -5.001 8.598 -21.522 1.00 85.31 91 GLU A N 1
ATOM 741 C CA . GLU A 1 91 ? -5.157 8.421 -22.964 1.00 85.31 91 GLU A CA 1
ATOM 742 C C . GLU A 1 91 ? -4.667 9.687 -23.686 1.00 85.31 91 GLU A C 1
ATOM 744 O O . GLU A 1 91 ? -4.935 10.799 -23.216 1.00 85.31 91 GLU A O 1
ATOM 749 N N . PRO A 1 92 ? -3.924 9.559 -24.802 1.00 78.81 92 PRO A N 1
ATOM 750 C CA . PRO A 1 92 ? -3.504 10.722 -25.564 1.00 78.81 92 PRO A CA 1
ATOM 751 C C . PRO A 1 92 ? -4.748 11.464 -26.058 1.00 78.81 92 PRO A C 1
ATOM 753 O O . PRO A 1 92 ? -5.576 10.895 -26.771 1.00 78.81 92 PRO A O 1
ATOM 756 N N . GLU A 1 93 ? -4.871 12.736 -25.677 1.00 74.62 93 GLU A N 1
ATOM 757 C CA . GLU A 1 93 ? -5.886 13.635 -26.220 1.00 74.62 93 GLU A CA 1
ATOM 758 C C . GLU A 1 93 ? -5.650 13.733 -27.732 1.00 74.62 93 GLU A C 1
ATOM 760 O O . GLU A 1 93 ? -4.661 14.311 -28.187 1.00 74.62 93 GLU A O 1
ATOM 765 N N . GLN A 1 94 ? -6.509 13.080 -28.521 1.00 60.88 94 GLN A N 1
ATOM 766 C CA . GLN A 1 94 ? -6.501 13.241 -29.970 1.00 60.88 94 GLN A CA 1
ATOM 767 C C . GLN A 1 94 ? -6.984 14.663 -30.268 1.00 60.88 94 GLN A C 1
ATOM 769 O O . GLN A 1 94 ? -8.180 14.942 -30.194 1.00 60.88 94 GLN A O 1
ATOM 774 N N . SER A 1 95 ? -6.022 15.555 -30.511 1.00 64.56 95 SER A N 1
ATOM 775 C CA . SER A 1 95 ? -6.225 16.944 -30.937 1.00 64.56 95 SER A CA 1
ATOM 776 C C . SER A 1 95 ? -6.576 17.022 -32.420 1.00 64.56 95 SER A C 1
ATOM 778 O O . SER A 1 95 ? -5.955 16.265 -33.204 1.00 64.56 95 SER A O 1
#